Protein AF-A0A7K0PL32-F1 (afdb_monomer)

Radius of gyration: 19.54 Å; Cα contacts (8 Å, |Δi|>4): 25; chains: 1; bounding box: 46×45×37 Å

Sequence (82 aa):
MSAIGAYFCDRHPELVDDVLADADAIEGDGLRRWASTEGVAVQDAFETLVTGLAIRFYTALAGESFGADGLPAASAGGAGGD

Structure (mmCIF, N/CA/C/O backbone):
data_AF-A0A7K0PL32-F1
#
_entry.id   AF-A0A7K0PL32-F1
#
loop_
_atom_site.group_PDB
_atom_site.id
_atom_site.type_symbol
_atom_site.label_atom_id
_atom_site.label_alt_id
_atom_site.label_comp_id
_atom_site.label_asym_id
_atom_site.label_entity_id
_atom_site.label_seq_id
_atom_site.pdbx_PDB_ins_code
_atom_site.Cartn_x
_atom_site.Cartn_y
_atom_site.Cartn_z
_atom_site.occupancy
_atom_site.B_iso_or_equiv
_atom_site.auth_seq_id
_atom_site.auth_comp_id
_atom_site.auth_asym_id
_atom_site.auth_atom_id
_atom_site.pdbx_PDB_model_num
ATOM 1 N N . MET A 1 1 ? 10.786 8.797 -11.916 1.00 52.50 1 MET A N 1
ATOM 2 C CA . MET A 1 1 ? 10.885 7.323 -11.922 1.00 52.50 1 MET A CA 1
ATOM 3 C C . MET A 1 1 ? 12.173 6.970 -11.204 1.00 52.50 1 MET A C 1
ATOM 5 O O . MET A 1 1 ? 13.200 7.524 -11.574 1.00 52.50 1 MET A O 1
ATOM 9 N N . SER A 1 2 ? 12.122 6.181 -10.127 1.00 56.22 2 SER A N 1
ATOM 10 C CA . SER A 1 2 ? 13.347 5.802 -9.406 1.00 56.22 2 SER A CA 1
ATOM 11 C C . SER A 1 2 ? 14.289 5.061 -10.363 1.00 56.22 2 SER A C 1
ATOM 13 O O . 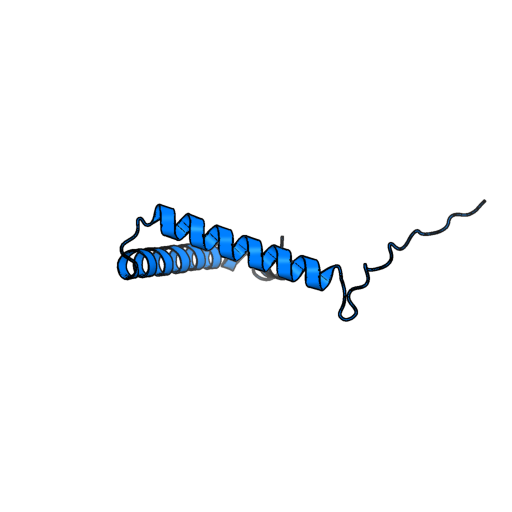SER A 1 2 ? 13.810 4.261 -11.172 1.00 56.22 2 SER A O 1
ATOM 15 N N . ALA A 1 3 ? 15.598 5.330 -10.302 1.00 63.00 3 ALA A N 1
ATOM 16 C CA . ALA A 1 3 ? 16.589 4.771 -11.232 1.00 63.00 3 ALA A CA 1
ATOM 17 C C . ALA A 1 3 ? 16.542 3.231 -11.293 1.00 63.00 3 ALA A C 1
ATOM 19 O O . ALA A 1 3 ? 16.787 2.643 -12.340 1.00 63.00 3 ALA A O 1
ATOM 20 N N . ILE A 1 4 ? 16.139 2.589 -10.193 1.00 69.62 4 ILE A N 1
ATOM 21 C CA . ILE A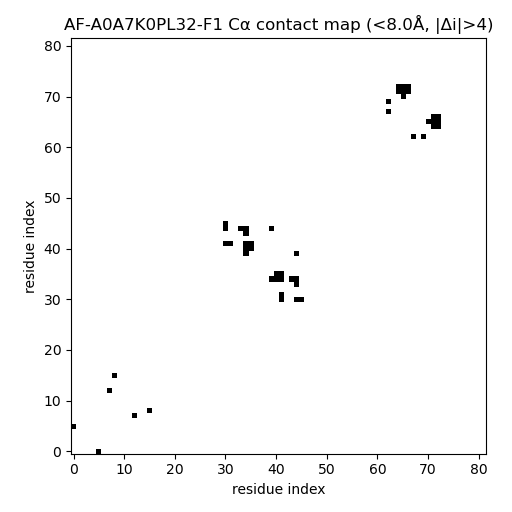 1 4 ? 15.937 1.139 -10.094 1.00 69.62 4 ILE A CA 1
ATOM 22 C C . ILE A 1 4 ? 14.762 0.653 -10.954 1.00 69.62 4 ILE A C 1
ATOM 24 O O . ILE A 1 4 ? 14.898 -0.355 -11.637 1.00 69.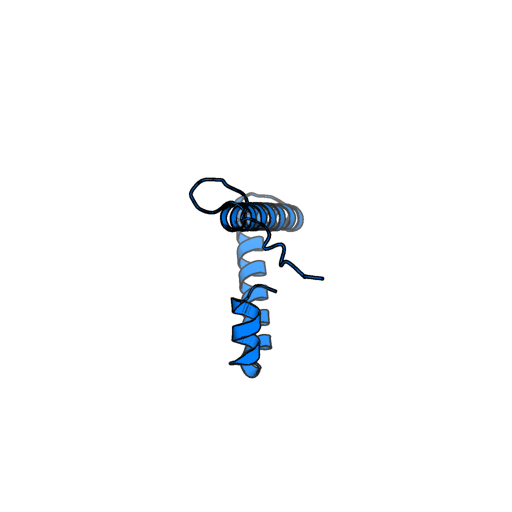62 4 ILE A O 1
ATOM 28 N N . GLY A 1 5 ? 13.633 1.367 -10.958 1.00 71.19 5 GLY A N 1
ATOM 29 C CA . GLY A 1 5 ? 12.462 0.987 -11.754 1.00 71.19 5 GLY A CA 1
ATOM 30 C C . GLY A 1 5 ? 12.718 1.149 -13.249 1.00 71.19 5 GLY A C 1
ATOM 31 O O . GLY A 1 5 ? 12.413 0.253 -14.022 1.00 71.19 5 GLY A O 1
ATOM 32 N N . ALA A 1 6 ? 13.356 2.254 -13.650 1.00 72.00 6 ALA A N 1
ATOM 33 C CA . ALA A 1 6 ? 13.727 2.476 -15.050 1.00 72.00 6 ALA A CA 1
ATOM 34 C C . ALA A 1 6 ? 14.734 1.422 -15.543 1.00 72.00 6 ALA A C 1
ATOM 36 O O . ALA A 1 6 ? 14.553 0.845 -16.608 1.00 72.00 6 ALA A O 1
ATOM 37 N N . TYR A 1 7 ? 15.745 1.110 -14.728 1.00 76.19 7 TYR A N 1
ATOM 38 C CA . TYR A 1 7 ? 16.732 0.077 -15.038 1.00 76.19 7 TYR A CA 1
ATOM 39 C C . TYR A 1 7 ? 16.124 -1.333 -15.113 1.00 76.19 7 TYR A C 1
ATOM 41 O O . TYR A 1 7 ? 16.521 -2.128 -15.962 1.00 76.19 7 TYR A O 1
ATOM 49 N N . PHE A 1 8 ? 15.171 -1.660 -14.237 1.00 80.44 8 PHE A N 1
ATOM 50 C CA . PHE A 1 8 ? 14.469 -2.942 -14.285 1.00 80.44 8 PHE A CA 1
ATOM 51 C C . PHE A 1 8 ? 13.617 -3.064 -15.553 1.00 80.44 8 PHE A C 1
ATOM 53 O O . PHE A 1 8 ? 13.736 -4.067 -16.251 1.00 80.44 8 PHE A O 1
ATOM 60 N N . CYS A 1 9 ? 12.841 -2.027 -15.894 1.00 80.12 9 CYS A N 1
ATOM 61 C CA . CYS A 1 9 ? 12.029 -2.005 -17.112 1.00 80.12 9 CYS A CA 1
ATOM 62 C C . CYS A 1 9 ? 12.871 -2.141 -18.388 1.00 80.12 9 CYS A C 1
ATOM 64 O O . CYS A 1 9 ? 12.454 -2.828 -19.313 1.00 80.12 9 CYS A O 1
ATOM 66 N N . ASP A 1 10 ? 14.060 -1.533 -18.434 1.00 83.69 10 ASP A N 1
ATOM 67 C CA . ASP A 1 10 ? 14.963 -1.658 -19.585 1.00 83.69 10 ASP A CA 1
ATOM 68 C C . ASP A 1 10 ? 15.563 -3.064 -19.717 1.00 83.69 10 ASP A C 1
ATOM 70 O O . ASP A 1 10 ? 15.853 -3.514 -20.827 1.00 83.69 10 ASP A O 1
ATOM 74 N N . ARG A 1 11 ? 15.796 -3.756 -18.594 1.00 87.88 11 ARG A N 1
ATOM 75 C CA . ARG A 1 11 ? 16.542 -5.022 -18.584 1.00 87.88 11 ARG A CA 1
ATOM 76 C C . ARG A 1 11 ? 15.671 -6.278 -18.541 1.00 87.88 11 ARG A C 1
ATOM 78 O O . ARG A 1 11 ? 16.183 -7.329 -18.914 1.00 87.88 11 ARG A O 1
ATOM 85 N N . HIS A 1 12 ? 14.422 -6.161 -18.087 1.00 85.06 12 HIS A N 1
ATOM 86 C CA . HIS A 1 12 ? 13.420 -7.236 -18.008 1.00 85.06 12 HIS A CA 1
ATOM 87 C C . HIS A 1 12 ? 12.009 -6.702 -18.329 1.00 85.06 12 HIS A C 1
ATOM 89 O O . HIS A 1 12 ? 11.117 -6.762 -17.474 1.00 85.06 12 HIS A O 1
ATOM 95 N N . PRO A 1 13 ? 11.786 -6.117 -19.522 1.00 85.25 13 PRO A N 1
ATOM 96 C CA . PRO A 1 13 ? 10.493 -5.537 -19.893 1.00 85.25 13 PRO A CA 1
ATOM 97 C C . PRO A 1 13 ? 9.339 -6.548 -19.833 1.00 85.25 13 PRO A C 1
ATOM 99 O O . PRO A 1 13 ? 8.204 -6.174 -19.561 1.00 85.25 13 PRO A O 1
ATOM 102 N N . GLU A 1 14 ? 9.623 -7.830 -20.052 1.00 90.31 14 GLU A N 1
ATOM 103 C CA . GLU A 1 14 ? 8.655 -8.925 -20.029 1.00 90.31 14 GLU A CA 1
ATOM 104 C C . GLU A 1 14 ? 8.102 -9.243 -18.636 1.00 90.31 14 GLU A C 1
ATOM 106 O O . GLU A 1 14 ? 7.038 -9.840 -18.538 1.00 90.31 14 GLU A O 1
ATOM 111 N N . LEU A 1 15 ? 8.805 -8.847 -17.571 1.00 89.06 15 LEU A N 1
ATOM 112 C CA . LEU A 1 15 ? 8.399 -9.112 -16.187 1.00 89.06 15 LEU A CA 1
ATOM 113 C C . LEU A 1 15 ? 7.663 -7.929 -15.551 1.00 89.06 15 LEU A C 1
ATOM 115 O O . LEU A 1 15 ? 7.229 -8.024 -14.407 1.00 89.06 15 LEU A O 1
ATOM 119 N N . VAL A 1 16 ? 7.558 -6.797 -16.252 1.00 88.69 16 VAL A N 1
ATOM 120 C CA . VAL A 1 16 ? 6.996 -5.561 -15.692 1.00 88.69 16 VAL A CA 1
ATOM 121 C C . VAL A 1 16 ? 5.541 -5.755 -15.281 1.00 88.69 16 VAL A C 1
ATOM 123 O O . VAL A 1 16 ? 5.188 -5.409 -14.156 1.00 88.69 16 VAL A O 1
ATOM 126 N N . ASP A 1 17 ? 4.722 -6.336 -16.156 1.00 89.12 17 ASP A N 1
ATOM 127 C CA . ASP A 1 17 ? 3.296 -6.535 -15.882 1.00 89.12 17 ASP A CA 1
ATOM 128 C C . ASP A 1 17 ? 3.074 -7.502 -14.708 1.00 89.12 17 ASP A C 1
ATOM 130 O O . ASP A 1 17 ? 2.245 -7.230 -13.840 1.00 89.12 17 ASP A O 1
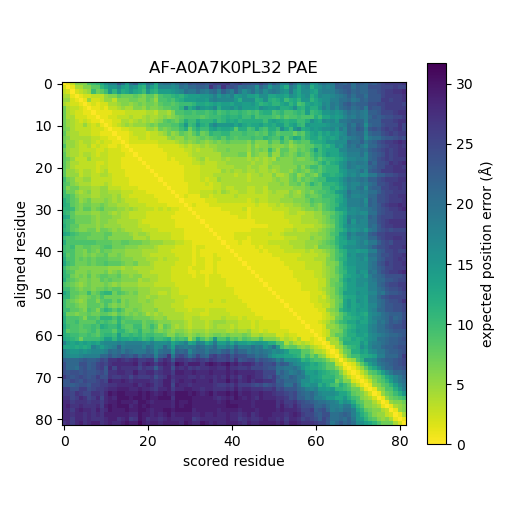ATOM 134 N N . ASP A 1 18 ? 3.865 -8.576 -14.626 1.00 91.50 18 ASP A N 1
ATOM 135 C CA . ASP A 1 18 ? 3.795 -9.551 -13.530 1.00 91.50 18 ASP A CA 1
ATOM 136 C C . ASP A 1 18 ? 4.205 -8.921 -12.190 1.00 91.50 18 ASP A C 1
ATOM 138 O O . ASP A 1 18 ? 3.515 -9.074 -11.185 1.00 91.50 18 ASP A O 1
ATOM 142 N N . VAL A 1 19 ? 5.293 -8.142 -12.173 1.00 91.44 19 VAL A N 1
ATOM 143 C CA . VAL A 1 19 ? 5.750 -7.438 -10.964 1.00 91.44 19 VAL A CA 1
ATOM 144 C C . VAL A 1 19 ? 4.732 -6.396 -10.505 1.00 91.44 19 VAL A C 1
ATOM 146 O O . VAL A 1 19 ? 4.538 -6.227 -9.302 1.00 91.44 19 VAL A O 1
ATOM 149 N N . LEU A 1 20 ? 4.078 -5.697 -11.437 1.00 88.06 20 LEU A N 1
ATOM 150 C CA . LEU A 1 20 ? 3.010 -4.755 -11.105 1.00 88.06 20 LEU A CA 1
ATOM 151 C C . LEU A 1 20 ? 1.798 -5.479 -10.510 1.00 88.06 20 LEU A C 1
ATOM 153 O O . LEU A 1 20 ? 1.284 -5.045 -9.481 1.00 88.06 20 LEU A O 1
ATOM 157 N N . ALA A 1 21 ? 1.381 -6.598 -11.105 1.00 90.00 21 ALA A N 1
ATOM 158 C CA . ALA A 1 21 ? 0.274 -7.399 -10.592 1.00 90.00 21 ALA A CA 1
ATOM 159 C C . ALA A 1 21 ? 0.563 -7.951 -9.184 1.00 90.00 21 ALA A C 1
ATOM 161 O O . ALA A 1 21 ? -0.300 -7.894 -8.303 1.00 90.00 21 ALA A O 1
ATOM 162 N N . ASP A 1 22 ? 1.786 -8.430 -8.948 1.00 91.50 22 ASP A N 1
ATOM 163 C CA . ASP A 1 22 ? 2.222 -8.908 -7.636 1.00 91.50 22 ASP A CA 1
ATOM 164 C C . ASP A 1 22 ? 2.283 -7.770 -6.606 1.00 91.50 22 ASP A C 1
ATOM 166 O O . ASP A 1 22 ? 1.862 -7.948 -5.460 1.00 91.50 22 ASP A O 1
ATOM 170 N N . ALA A 1 23 ? 2.767 -6.588 -6.998 1.00 88.19 23 ALA A N 1
ATOM 171 C CA . ALA A 1 23 ? 2.802 -5.416 -6.127 1.00 88.19 23 ALA A CA 1
ATOM 172 C C . ALA A 1 23 ? 1.389 -4.984 -5.705 1.00 88.19 23 ALA A C 1
ATOM 174 O O . ALA A 1 23 ? 1.140 -4.825 -4.508 1.00 88.19 23 ALA A O 1
ATOM 175 N N . ASP A 1 24 ? 0.451 -4.890 -6.653 1.00 88.69 24 ASP A N 1
ATOM 176 C CA . ASP A 1 24 ? -0.955 -4.565 -6.381 1.00 88.69 24 ASP A CA 1
ATOM 177 C C . ASP A 1 24 ? -1.595 -5.579 -5.418 1.00 88.69 24 ASP A C 1
ATOM 179 O O . ASP A 1 24 ? -2.336 -5.205 -4.499 1.00 88.69 24 ASP A O 1
ATOM 183 N N . ALA A 1 25 ? -1.296 -6.871 -5.588 1.00 89.69 25 ALA A N 1
ATOM 184 C CA . ALA A 1 25 ? -1.789 -7.924 -4.705 1.00 89.69 25 ALA A CA 1
ATOM 185 C C . ALA A 1 25 ? -1.229 -7.785 -3.280 1.00 89.69 25 ALA A C 1
ATOM 187 O O . ALA A 1 25 ? -1.992 -7.814 -2.310 1.00 89.69 25 ALA A O 1
ATOM 188 N N . ILE A 1 26 ? 0.087 -7.580 -3.144 1.00 87.88 26 ILE A N 1
ATOM 189 C CA . ILE A 1 26 ? 0.757 -7.391 -1.850 1.00 87.88 26 ILE A CA 1
ATOM 190 C C . ILE A 1 26 ? 0.203 -6.162 -1.128 1.00 87.88 26 ILE A C 1
ATOM 192 O O . ILE A 1 26 ? -0.109 -6.236 0.066 1.00 87.88 26 ILE A O 1
ATOM 196 N N . GLU A 1 27 ? 0.067 -5.041 -1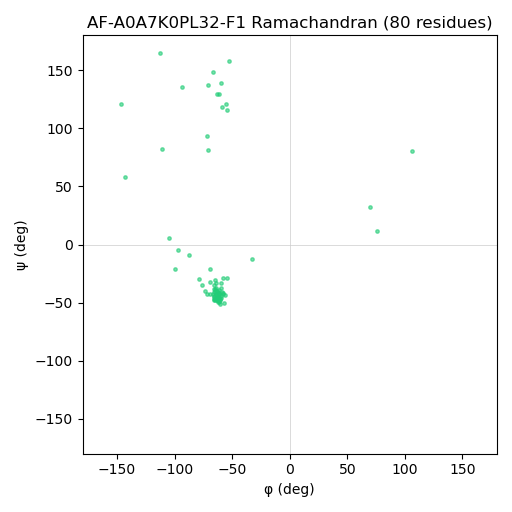.835 1.00 89.44 27 GLU A N 1
ATOM 197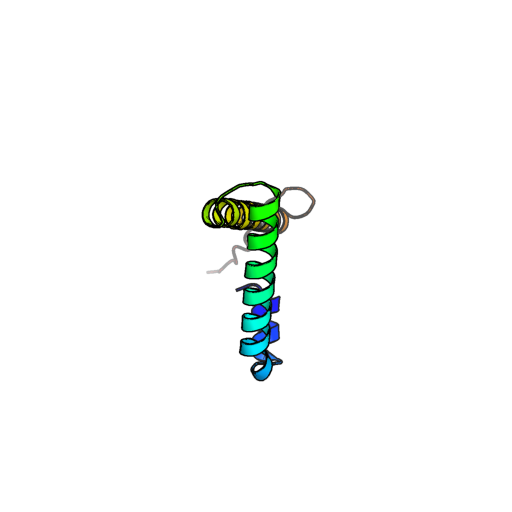 C CA . GLU A 1 27 ? -0.480 -3.810 -1.275 1.00 89.44 27 GLU A CA 1
ATOM 198 C C . GLU A 1 27 ? -1.929 -4.012 -0.836 1.00 89.44 27 GLU A C 1
ATOM 200 O O . GLU A 1 27 ? -2.261 -3.726 0.314 1.00 89.44 27 GLU A O 1
ATOM 205 N N . GLY A 1 28 ? -2.780 -4.583 -1.691 1.00 89.88 28 GLY A N 1
ATOM 206 C CA . GLY A 1 28 ? -4.180 -4.845 -1.365 1.00 89.88 28 GLY A CA 1
ATOM 207 C C . GLY A 1 28 ? -4.358 -5.772 -0.158 1.00 89.88 28 GLY A C 1
ATOM 208 O O . GLY A 1 28 ? -5.179 -5.497 0.724 1.00 89.88 28 GLY A O 1
ATOM 209 N N . ASP A 1 29 ? -3.589 -6.858 -0.086 1.00 93.88 29 ASP A N 1
ATOM 210 C CA . ASP A 1 29 ? -3.682 -7.840 0.996 1.00 93.88 29 ASP A CA 1
ATOM 211 C C . ASP A 1 29 ? -3.126 -7.305 2.316 1.00 93.88 29 ASP A C 1
ATOM 213 O O . ASP A 1 29 ? -3.760 -7.458 3.368 1.00 93.88 29 ASP A O 1
ATOM 217 N N . GLY A 1 30 ? -1.984 -6.617 2.267 1.00 93.62 30 GLY A N 1
ATOM 218 C CA . GLY A 1 30 ? -1.404 -5.949 3.427 1.00 93.62 30 GLY A CA 1
ATOM 219 C C . GLY A 1 30 ? -2.329 -4.867 3.982 1.00 93.62 30 GLY A C 1
ATOM 220 O O . GLY A 1 30 ? -2.582 -4.826 5.189 1.00 93.62 30 GLY A O 1
ATOM 221 N N . LEU A 1 31 ? -2.893 -4.038 3.101 1.00 94.94 31 LEU A N 1
ATOM 222 C CA . LEU A 1 31 ? -3.747 -2.917 3.474 1.00 94.94 31 LEU A CA 1
ATOM 223 C C . LEU A 1 31 ? -5.054 -3.378 4.121 1.00 94.94 31 LEU A C 1
ATOM 225 O O . LEU A 1 31 ? -5.416 -2.896 5.194 1.00 94.94 31 LEU A O 1
ATOM 229 N N . ARG A 1 32 ? -5.738 -4.358 3.515 1.00 96.44 32 ARG A N 1
ATOM 230 C CA . ARG A 1 32 ? -6.977 -4.929 4.071 1.00 96.44 32 ARG A CA 1
ATOM 231 C C . ARG A 1 32 ? -6.740 -5.574 5.432 1.00 96.44 32 ARG A C 1
ATOM 233 O O . ARG A 1 32 ? -7.541 -5.386 6.348 1.00 96.44 32 ARG A O 1
ATOM 240 N N . ARG A 1 33 ? -5.639 -6.316 5.583 1.00 96.56 33 ARG A N 1
ATOM 241 C CA . ARG A 1 33 ? -5.278 -6.956 6.854 1.00 96.56 33 ARG A CA 1
ATOM 242 C C . ARG A 1 33 ? -5.011 -5.928 7.949 1.00 96.56 33 ARG A C 1
ATOM 244 O O . ARG A 1 33 ? -5.492 -6.102 9.068 1.00 96.56 33 ARG A O 1
ATOM 251 N N . TRP A 1 34 ? -4.251 -4.881 7.643 1.00 96.00 34 TRP A N 1
ATOM 252 C CA . TRP A 1 34 ? -3.951 -3.822 8.603 1.00 96.00 34 TRP A CA 1
ATOM 253 C C . TRP A 1 34 ? -5.217 -3.053 8.999 1.00 96.00 34 TRP A C 1
ATOM 255 O O . TRP A 1 34 ? -5.505 -2.945 10.186 1.00 96.00 34 TRP A O 1
ATOM 265 N N . ALA A 1 35 ? -6.044 -2.647 8.028 1.00 97.50 35 ALA A N 1
ATOM 266 C CA . ALA A 1 35 ? -7.319 -1.970 8.288 1.00 97.50 35 ALA A CA 1
ATOM 267 C C . ALA A 1 35 ? -8.239 -2.798 9.200 1.00 97.50 35 ALA A C 1
ATOM 269 O O . ALA A 1 35 ? -8.799 -2.284 10.166 1.00 97.50 35 ALA A O 1
ATOM 270 N N . SER A 1 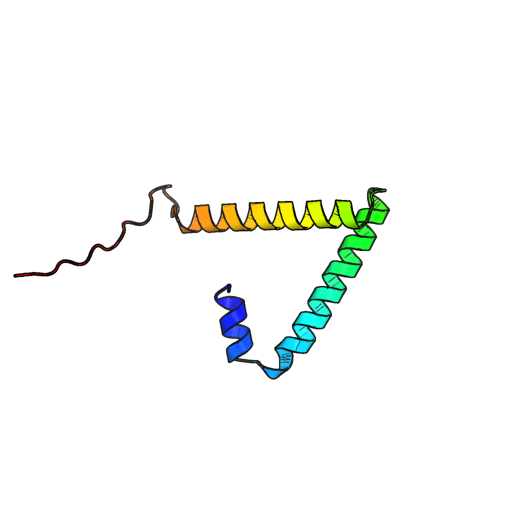36 ? -8.332 -4.109 8.944 1.00 97.81 36 SER A N 1
ATOM 271 C CA . SER A 1 36 ? -9.079 -5.035 9.799 1.00 97.81 36 SER A CA 1
ATOM 272 C C . SER A 1 36 ? -8.496 -5.161 11.208 1.00 97.81 36 SER A C 1
ATOM 274 O O . SER A 1 36 ? -9.253 -5.421 12.138 1.00 97.81 36 SER A O 1
ATOM 276 N N . THR A 1 37 ? -7.177 -5.048 11.363 1.00 97.69 37 THR A N 1
ATOM 277 C CA . THR A 1 37 ? -6.497 -5.166 12.663 1.00 97.69 37 THR A CA 1
ATOM 278 C C . THR A 1 37 ? -6.741 -3.920 13.513 1.00 97.69 37 THR A C 1
ATOM 280 O O . THR A 1 37 ? -7.014 -4.036 14.703 1.00 97.69 37 THR A O 1
ATOM 283 N N . GLU A 1 38 ? -6.713 -2.746 12.886 1.00 97.38 38 GLU A N 1
ATOM 284 C CA . GLU A 1 38 ? -6.904 -1.449 13.544 1.00 97.38 38 GLU A CA 1
ATOM 285 C C . GLU A 1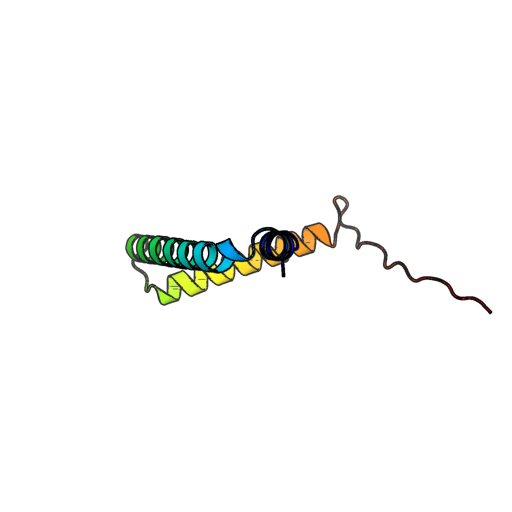 38 ? -8.381 -1.028 13.651 1.00 97.38 38 GLU A C 1
ATOM 287 O O . GLU A 1 38 ? -8.707 -0.055 14.326 1.00 97.38 38 GLU A O 1
ATOM 292 N N . GLY A 1 39 ? -9.293 -1.757 13.000 1.00 97.38 39 GLY A N 1
ATOM 293 C CA . GLY A 1 39 ? -10.728 -1.462 13.024 1.00 97.38 39 GLY A CA 1
ATOM 294 C C . GLY A 1 39 ? -11.110 -0.189 12.263 1.00 97.38 39 GLY A C 1
ATOM 295 O O . GLY A 1 39 ? -12.063 0.486 12.649 1.00 97.38 39 GLY A O 1
ATOM 296 N N . VAL A 1 40 ? -10.381 0.140 11.195 1.00 97.88 40 VAL A N 1
ATOM 297 C CA . VAL A 1 40 ? -10.594 1.342 10.368 1.00 97.88 40 VAL A CA 1
ATOM 298 C C . VAL A 1 40 ? -11.086 0.985 8.965 1.00 97.88 40 VAL A C 1
ATOM 300 O O . VAL A 1 40 ? -10.998 -0.170 8.536 1.00 97.88 40 VAL A O 1
ATOM 303 N N . ALA A 1 41 ? -11.604 1.969 8.223 1.00 96.81 41 ALA A N 1
ATOM 304 C CA . ALA A 1 41 ? -11.941 1.752 6.822 1.00 96.81 41 ALA A CA 1
ATOM 305 C C . ALA A 1 41 ? -10.667 1.518 5.992 1.00 96.81 41 ALA A C 1
ATOM 307 O O . ALA A 1 41 ? -9.604 2.075 6.268 1.00 96.81 41 ALA A O 1
ATOM 308 N N . VAL A 1 42 ? -10.776 0.713 4.932 1.00 94.06 42 VAL A N 1
ATOM 309 C CA . VAL A 1 42 ? -9.649 0.451 4.016 1.00 94.06 42 VAL A CA 1
ATOM 310 C C . VAL A 1 42 ? -9.158 1.750 3.368 1.00 94.06 42 VAL A C 1
ATOM 312 O O . VAL A 1 42 ? -7.965 1.907 3.137 1.00 94.06 42 VAL A O 1
ATOM 315 N N . GLN A 1 43 ? -10.065 2.695 3.121 1.00 93.69 43 GLN A N 1
ATOM 316 C CA . GLN A 1 43 ? -9.757 4.030 2.619 1.00 93.69 43 GLN A CA 1
ATOM 317 C C . GLN A 1 43 ? -8.869 4.816 3.597 1.00 93.69 43 GLN A C 1
ATOM 319 O O . GLN A 1 43 ? -7.846 5.349 3.181 1.00 93.69 43 GLN A O 1
ATOM 324 N N . ASP A 1 44 ? -9.181 4.811 4.894 1.00 95.94 44 ASP A N 1
ATOM 325 C CA . ASP A 1 44 ? -8.378 5.508 5.913 1.00 95.94 44 ASP A CA 1
ATOM 326 C C . ASP A 1 44 ? -6.982 4.871 6.058 1.00 95.94 44 ASP A C 1
ATOM 328 O O . ASP A 1 44 ? -5.960 5.552 6.204 1.00 95.94 44 ASP A O 1
ATOM 332 N N . ALA A 1 45 ? -6.918 3.537 5.969 1.00 94.94 45 ALA A N 1
ATOM 333 C CA . ALA A 1 45 ? -5.655 2.807 5.926 1.00 94.94 45 ALA A CA 1
ATOM 334 C C . ALA A 1 45 ? -4.829 3.173 4.682 1.00 94.94 45 ALA A C 1
ATOM 336 O O . ALA A 1 45 ? -3.613 3.350 4.783 1.00 94.94 45 ALA A O 1
ATOM 337 N N . PHE A 1 46 ? -5.477 3.322 3.520 1.00 92.94 46 PHE A N 1
ATOM 338 C CA . PHE A 1 46 ? -4.828 3.747 2.278 1.00 92.94 46 PHE A CA 1
ATOM 339 C C . PHE A 1 46 ? -4.218 5.143 2.412 1.00 92.94 46 PHE A C 1
ATOM 341 O O . PHE A 1 46 ? -3.038 5.332 2.116 1.00 92.94 46 PHE A O 1
ATOM 348 N N . GLU A 1 47 ? -4.990 6.110 2.913 1.00 95.38 47 GLU A N 1
ATOM 349 C CA . GLU A 1 47 ? -4.516 7.479 3.138 1.00 95.38 47 GLU A CA 1
ATOM 350 C C . GLU A 1 47 ? -3.304 7.506 4.074 1.00 95.38 47 GLU A C 1
ATOM 352 O O . GLU A 1 47 ? -2.311 8.190 3.804 1.00 95.38 47 GLU A O 1
ATOM 357 N N . THR A 1 48 ? -3.341 6.700 5.135 1.00 95.06 48 THR A N 1
ATOM 358 C CA . THR A 1 48 ? -2.228 6.554 6.079 1.00 95.06 48 THR A CA 1
ATOM 359 C C . THR A 1 48 ? -0.982 5.978 5.399 1.00 95.06 48 THR A C 1
ATOM 361 O O . THR A 1 48 ? 0.118 6.517 5.565 1.00 95.06 48 THR A O 1
ATOM 364 N N . LEU A 1 49 ? -1.134 4.917 4.597 1.00 91.94 49 LEU A N 1
ATOM 365 C CA . LEU A 1 49 ? -0.033 4.288 3.865 1.00 91.94 49 LEU A CA 1
ATOM 366 C C . LEU A 1 49 ? 0.632 5.272 2.894 1.00 91.94 49 LEU A C 1
ATOM 368 O O . LEU A 1 49 ? 1.856 5.436 2.927 1.00 91.94 49 LEU A O 1
ATOM 372 N N . VAL A 1 50 ? -0.164 5.946 2.061 1.00 92.19 50 VAL A N 1
ATOM 373 C CA . VAL A 1 50 ? 0.323 6.922 1.075 1.00 92.19 50 VAL A CA 1
ATOM 374 C C . VAL A 1 50 ? 1.019 8.089 1.770 1.00 92.19 50 VAL A C 1
ATOM 376 O O . VAL A 1 50 ? 2.109 8.489 1.359 1.00 92.19 50 VAL A O 1
ATOM 379 N N . THR A 1 51 ? 0.453 8.591 2.868 1.00 94.50 51 THR A N 1
ATOM 380 C CA . THR A 1 51 ? 1.061 9.671 3.657 1.00 94.50 51 THR A CA 1
ATOM 381 C C . THR A 1 51 ? 2.425 9.255 4.214 1.00 94.50 51 THR A C 1
ATOM 383 O O . THR A 1 51 ? 3.414 9.971 4.048 1.00 94.50 51 THR A O 1
ATOM 386 N N . GLY A 1 52 ? 2.524 8.068 4.820 1.00 93.69 52 GLY A N 1
ATOM 387 C CA . GLY A 1 52 ? 3.789 7.544 5.340 1.00 93.69 52 GLY A CA 1
ATOM 388 C C . GLY A 1 52 ? 4.828 7.250 4.249 1.00 93.69 52 GLY A C 1
ATOM 389 O O . GLY A 1 52 ? 6.028 7.440 4.465 1.00 93.69 52 GLY A O 1
ATOM 390 N N . LEU A 1 53 ? 4.401 6.795 3.066 1.00 91.00 53 LEU A N 1
ATOM 391 C CA . LEU A 1 53 ? 5.266 6.645 1.888 1.00 91.00 53 LEU A CA 1
ATOM 392 C C . LEU A 1 53 ? 5.803 7.996 1.408 1.00 91.00 53 LEU A C 1
ATOM 394 O O . LEU A 1 53 ? 7.009 8.125 1.204 1.00 91.00 53 LEU A O 1
ATOM 398 N N . ALA A 1 54 ? 4.940 9.007 1.293 1.00 89.31 54 ALA A N 1
ATOM 399 C CA . ALA A 1 54 ? 5.334 10.350 0.886 1.00 89.31 54 ALA A CA 1
ATOM 400 C C . ALA A 1 54 ? 6.364 10.949 1.852 1.00 89.31 54 ALA A C 1
ATOM 402 O O . ALA A 1 54 ? 7.399 11.441 1.407 1.00 89.31 54 ALA A O 1
ATOM 403 N N . ILE A 1 55 ? 6.138 10.842 3.168 1.00 92.88 55 ILE A N 1
ATOM 404 C CA . ILE A 1 55 ? 7.093 11.313 4.183 1.00 92.88 55 ILE A CA 1
ATOM 405 C C . ILE A 1 55 ? 8.455 10.637 3.995 1.00 92.88 55 ILE A C 1
ATOM 407 O O . ILE A 1 55 ? 9.462 11.331 3.892 1.00 92.88 55 ILE A O 1
ATOM 411 N N . ARG A 1 56 ? 8.496 9.301 3.885 1.00 90.19 56 ARG A N 1
ATOM 412 C CA . ARG A 1 56 ? 9.752 8.559 3.670 1.00 90.19 56 ARG A CA 1
ATOM 413 C C . ARG A 1 56 ? 10.472 9.004 2.402 1.00 90.19 56 ARG A C 1
ATOM 415 O O . ARG A 1 56 ? 11.686 9.184 2.434 1.00 90.19 56 ARG A O 1
ATOM 422 N N . PHE A 1 57 ? 9.732 9.202 1.314 1.00 84.75 57 PHE A N 1
ATOM 423 C CA . PHE A 1 57 ? 10.292 9.668 0.052 1.00 84.75 57 PHE A CA 1
ATOM 424 C C . PHE A 1 57 ? 10.886 11.075 0.178 1.00 84.75 57 PHE A C 1
ATOM 426 O O . PHE A 1 57 ? 12.035 11.287 -0.200 1.00 84.75 57 PHE A O 1
ATOM 433 N N . TYR A 1 58 ? 10.157 12.019 0.779 1.00 82.62 58 TYR A N 1
ATOM 434 C CA . TYR A 1 58 ? 10.667 13.371 1.012 1.00 82.62 58 TYR A CA 1
ATOM 435 C C . TYR A 1 58 ? 11.877 13.386 1.945 1.00 82.62 58 TYR A C 1
ATOM 437 O O . TYR A 1 58 ? 12.827 14.120 1.691 1.00 82.62 58 TYR A O 1
ATOM 445 N N . THR A 1 59 ? 11.883 12.566 2.998 1.00 83.75 59 THR A N 1
ATOM 446 C CA . THR A 1 59 ? 13.035 12.438 3.897 1.00 83.75 59 THR A CA 1
ATOM 447 C C . THR A 1 59 ? 14.253 11.863 3.177 1.00 83.75 59 THR A C 1
ATOM 449 O O . THR A 1 59 ? 15.351 12.384 3.358 1.00 83.75 59 THR A O 1
ATOM 452 N N . ALA A 1 60 ? 14.077 10.837 2.340 1.00 85.00 60 ALA A N 1
ATOM 453 C CA . ALA A 1 60 ? 15.163 10.268 1.545 1.00 85.00 60 ALA A CA 1
ATOM 454 C C . ALA A 1 60 ? 15.729 11.296 0.556 1.00 85.00 60 ALA A C 1
ATOM 456 O O . ALA A 1 60 ? 16.932 11.528 0.550 1.00 85.00 60 ALA A O 1
ATOM 457 N N . LEU A 1 61 ? 14.865 11.993 -0.191 1.00 82.06 61 LEU A N 1
ATOM 458 C CA . LEU A 1 61 ? 15.286 13.057 -1.107 1.00 82.06 61 LEU A CA 1
ATOM 459 C C . LEU A 1 61 ? 15.988 14.209 -0.389 1.00 82.06 61 LEU A C 1
ATOM 461 O O . LEU A 1 61 ? 16.960 14.752 -0.908 1.00 82.06 61 LEU A O 1
ATOM 465 N N . ALA A 1 62 ? 15.515 14.597 0.796 1.00 83.88 62 ALA A N 1
ATOM 466 C CA . ALA A 1 62 ? 16.187 15.604 1.604 1.00 83.88 62 ALA A CA 1
ATOM 467 C C . ALA A 1 62 ? 17.577 15.111 2.037 1.00 83.88 62 ALA A C 1
ATOM 469 O O . ALA A 1 62 ? 18.543 15.850 1.893 1.00 83.88 62 ALA A O 1
ATOM 470 N N . GLY A 1 63 ? 17.713 13.859 2.478 1.00 73.19 63 GLY A N 1
ATOM 471 C CA . GLY A 1 63 ? 19.016 13.265 2.802 1.00 73.19 63 GLY A CA 1
ATOM 472 C C . GLY A 1 63 ? 19.958 13.114 1.598 1.00 73.19 63 GLY A C 1
ATOM 473 O O . GLY A 1 63 ? 21.170 13.212 1.754 1.00 73.19 63 GLY A O 1
ATOM 474 N N . GLU A 1 64 ? 19.426 12.916 0.392 1.00 65.12 64 GLU A N 1
ATOM 475 C CA . GLU A 1 64 ? 20.205 12.903 -0.856 1.00 65.12 64 GLU A CA 1
ATOM 476 C C . GLU A 1 64 ? 20.604 14.320 -1.311 1.00 65.12 64 GLU A C 1
ATOM 478 O O . GLU A 1 64 ? 21.695 14.518 -1.845 1.00 65.12 64 GLU A O 1
ATOM 483 N N . SER A 1 65 ? 19.742 15.318 -1.082 1.00 57.97 65 SER A N 1
ATOM 484 C CA . SER A 1 65 ? 19.966 16.725 -1.466 1.00 57.97 65 SER A CA 1
ATOM 485 C C . SER A 1 65 ? 20.892 17.469 -0.498 1.00 57.97 65 SER A C 1
ATOM 487 O O . SER A 1 65 ? 21.614 18.388 -0.893 1.00 57.97 65 SER A O 1
ATOM 489 N N . PHE A 1 66 ? 20.873 17.063 0.770 1.00 53.56 66 PHE A N 1
ATOM 490 C CA . PHE A 1 66 ? 21.761 17.510 1.832 1.00 53.56 66 PHE A CA 1
ATOM 491 C C . PHE A 1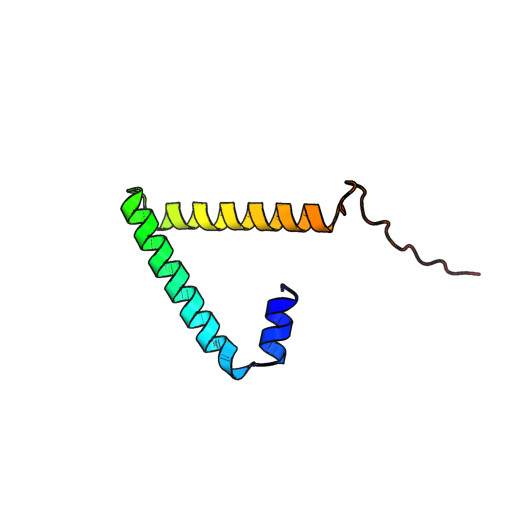 66 ? 22.665 16.326 2.198 1.00 53.56 66 PHE A C 1
ATOM 493 O O . PHE A 1 66 ? 22.372 15.593 3.139 1.00 53.56 66 PHE A O 1
ATOM 500 N N . GLY A 1 67 ? 23.740 16.095 1.433 1.00 50.19 67 GLY A N 1
ATOM 501 C CA . GLY A 1 67 ? 24.704 15.024 1.733 1.00 50.19 67 GLY A CA 1
ATOM 502 C C . GLY A 1 67 ? 25.215 15.109 3.180 1.00 50.19 67 GLY A C 1
ATOM 503 O O . GLY A 1 67 ? 25.140 16.186 3.760 1.00 50.19 67 GLY A O 1
ATOM 504 N N . ALA A 1 68 ? 25.721 13.990 3.728 1.00 54.78 68 ALA A N 1
ATOM 505 C CA . ALA A 1 68 ? 26.004 13.637 5.142 1.00 54.78 68 ALA A CA 1
ATOM 506 C C . ALA A 1 68 ? 26.456 14.722 6.160 1.00 54.78 68 ALA A C 1
ATOM 508 O O . ALA A 1 68 ? 26.396 14.472 7.361 1.00 54.78 68 ALA A O 1
ATOM 509 N N . ASP A 1 69 ? 26.836 15.914 5.711 1.00 57.16 69 ASP A N 1
ATOM 510 C CA . ASP A 1 69 ? 27.179 17.094 6.507 1.00 57.16 69 ASP A CA 1
ATOM 511 C C . ASP A 1 69 ? 26.080 18.189 6.512 1.00 57.16 69 ASP A C 1
ATOM 513 O O . ASP A 1 69 ? 26.283 19.277 7.051 1.00 57.16 69 ASP A O 1
ATOM 517 N N . GLY A 1 70 ? 24.905 17.942 5.915 1.00 51.44 70 GLY A N 1
ATOM 518 C CA . GLY A 1 70 ? 23.760 18.866 5.907 1.00 51.44 70 GLY A CA 1
ATOM 519 C C . GLY A 1 70 ? 23.897 20.066 4.958 1.00 51.44 70 GLY A C 1
ATOM 520 O O . GLY A 1 70 ? 23.105 21.006 5.035 1.00 51.44 70 GLY A O 1
ATOM 521 N N . LEU A 1 71 ? 24.891 20.063 4.068 1.00 52.06 71 LEU A N 1
ATOM 522 C CA . LEU A 1 71 ? 25.144 21.157 3.130 1.00 52.06 71 LEU A CA 1
ATOM 523 C C . LEU A 1 71 ? 24.447 20.894 1.784 1.00 52.06 71 LEU A C 1
ATOM 525 O O . LEU A 1 71 ? 24.531 19.775 1.273 1.00 52.06 71 LEU A O 1
ATOM 529 N N . PRO A 1 72 ? 23.774 21.895 1.183 1.00 48.38 72 PRO A N 1
ATOM 530 C CA . PRO A 1 72 ? 23.183 21.737 -0.141 1.00 48.38 72 PRO A CA 1
ATOM 531 C C . PRO A 1 72 ? 24.283 21.431 -1.163 1.00 48.38 72 PRO A C 1
ATOM 533 O O . PRO A 1 72 ? 25.290 22.143 -1.222 1.00 48.38 72 PRO A O 1
ATOM 536 N N . ALA A 1 73 ? 24.090 20.382 -1.970 1.00 51.66 73 ALA A N 1
ATOM 537 C CA . ALA A 1 73 ? 25.000 20.046 -3.061 1.00 51.66 73 ALA A CA 1
ATOM 538 C C . ALA A 1 73 ? 25.171 21.270 -3.980 1.00 51.66 73 ALA A C 1
ATOM 540 O O . ALA A 1 73 ? 24.207 21.761 -4.570 1.00 51.66 73 ALA A O 1
ATOM 541 N N . ALA A 1 74 ? 26.393 21.807 -4.045 1.00 53.47 74 ALA A N 1
ATOM 542 C CA . ALA A 1 74 ? 26.693 23.022 -4.788 1.00 53.47 74 ALA A CA 1
ATOM 543 C C . ALA A 1 74 ? 26.259 22.867 -6.253 1.00 53.47 74 ALA A C 1
ATOM 545 O O . ALA A 1 74 ? 26.718 21.968 -6.958 1.00 53.47 74 ALA A O 1
ATOM 546 N N . SER A 1 75 ? 25.366 23.749 -6.708 1.00 53.09 75 SER A N 1
ATOM 547 C CA . SER A 1 75 ? 24.990 23.815 -8.118 1.00 53.09 75 SER A CA 1
ATOM 548 C C . SER A 1 75 ? 26.240 24.100 -8.956 1.00 53.09 75 SER A C 1
ATOM 550 O O . SER A 1 75 ? 26.911 25.117 -8.779 1.00 53.09 75 SER A O 1
ATOM 552 N N . ALA A 1 76 ? 26.582 23.172 -9.851 1.00 50.94 76 ALA A N 1
ATOM 553 C CA . ALA A 1 76 ? 27.659 23.348 -10.813 1.00 50.94 76 ALA A CA 1
ATOM 554 C C . ALA A 1 76 ? 27.226 24.378 -11.872 1.00 50.94 76 ALA A C 1
ATOM 556 O O . ALA A 1 76 ? 26.752 24.031 -12.952 1.00 50.94 76 ALA A O 1
ATOM 557 N N . GLY A 1 77 ? 27.355 25.662 -11.535 1.00 45.81 77 GLY A N 1
ATOM 558 C CA . GLY A 1 77 ? 27.271 26.773 -12.476 1.00 45.81 77 GLY A CA 1
ATOM 559 C C . GLY A 1 77 ? 28.521 26.795 -13.351 1.00 45.81 77 GLY A C 1
ATOM 560 O O . GLY A 1 77 ? 29.548 27.346 -12.961 1.00 45.81 77 GLY A O 1
ATOM 561 N N . GLY A 1 78 ? 28.440 26.142 -14.511 1.00 43.72 78 GLY A N 1
ATOM 562 C CA . GLY A 1 78 ? 29.484 26.149 -15.530 1.00 43.72 78 GLY A CA 1
ATOM 563 C C . GLY A 1 78 ? 29.713 27.550 -16.098 1.00 43.72 78 GLY A C 1
ATOM 564 O O . GLY A 1 78 ? 28.777 28.233 -16.509 1.00 43.72 78 GLY A O 1
ATOM 565 N N . ALA A 1 79 ? 30.979 27.953 -16.115 1.00 50.44 79 ALA A N 1
ATOM 566 C CA . ALA A 1 79 ? 31.472 29.159 -16.753 1.00 50.44 79 ALA A CA 1
ATOM 567 C C . ALA A 1 79 ? 31.437 29.052 -18.291 1.00 50.44 79 ALA A C 1
ATOM 569 O O . ALA A 1 79 ? 31.876 28.055 -18.860 1.00 50.44 79 ALA A O 1
ATOM 570 N N . GLY A 1 80 ? 31.005 30.128 -18.944 1.00 42.06 80 GLY A N 1
ATOM 571 C CA . GLY A 1 80 ? 31.409 30.541 -20.291 1.00 42.06 80 GLY A CA 1
ATOM 572 C C . GLY A 1 80 ? 31.383 32.074 -20.269 1.00 42.06 80 GLY A C 1
ATOM 573 O O . GLY A 1 80 ? 30.387 32.636 -19.834 1.00 42.06 80 GLY A O 1
ATOM 574 N N . GLY A 1 81 ? 32.442 32.831 -20.533 1.00 54.53 81 GLY A N 1
ATOM 575 C CA . GLY A 1 81 ? 33.603 32.566 -21.367 1.00 54.53 81 GLY A CA 1
ATOM 576 C C . GLY A 1 81 ? 33.447 33.396 -22.635 1.00 54.53 81 GLY A C 1
ATOM 577 O O . GLY A 1 81 ? 32.997 32.840 -23.623 1.00 54.53 81 GLY A O 1
ATOM 578 N N . ASP A 1 82 ? 33.783 34.688 -22.553 1.00 53.72 82 ASP A N 1
ATOM 579 C CA . ASP A 1 82 ? 34.097 35.591 -23.671 1.00 53.72 82 ASP A CA 1
ATOM 580 C C . ASP A 1 82 ? 35.204 36.558 -23.220 1.00 53.72 82 ASP A C 1
ATOM 582 O O . ASP A 1 82 ? 35.090 37.098 -22.090 1.00 53.72 82 ASP A O 1
#

Solvent-accessible surface area (backbone atoms only — not comparable to full-atom values): 4891 Å² total; per-residue (Å²): 128,59,71,65,58,55,52,44,45,74,74,43,57,87,49,44,67,58,53,50,53,52,48,53,49,52,51,53,52,52,42,50,52,49,13,65,72,73,72,51,54,56,67,60,42,47,54,50,52,52,51,54,49,50,51,53,50,53,52,49,52,48,49,66,48,24,40,102,82,69,48,70,69,77,78,86,78,80,87,79,90,133

Mean predicted aligned error: 11.6 Å

Foldseek 3Di:
DPPVLVVCCVPCVVCNVVVVVVVVVCCVVVLVVVCVVVVHDSVVSVVVVVVVVVVVVVVVVQCVQLDPVRDGDDPPPDDDDD

pLDDT: mean 79.56, std 17.45, range [42.06, 97.88]

Secondary structure (DSSP, 8-state):
--HHHHHHHHH-GGGHHHHHHHHHHHHHHHHHHHHHHHT--HHHHHHHHHHHHHHHHHHHHHHHHEETTTEE----------